Protein AF-A0A5K0VBN3-F1 (afdb_monomer_lite)

Foldseek 3Di:
DEEAEQVVVCVVVVCPVVLLVVLVPDDPPDDYYYYHPDDDPVSVVCCVSRDDPDDDDDDDPPPPPPPPPDPDDDDDDDDDDDDDD

InterPro domains:
  IPR000629 ATP-dependent RNA helicase DEAD-box, conserved site [PS00039] (3-11)
  IPR011545 DEAD/DEAH-box helicase domain [PF00270] (2-45)
  IPR014001 Helicase superfamily 1/2, ATP-binding domain [PS51192] (1-57)
  IPR027417 P-loop containing nucleoside triphosphate hydrolase [G3DSA:3.40.50.300] (1-65)
  IPR027417 P-loop containing nucleoside triphosphate hydrolase [SSF52540] (2-59)
  IPR050079 DEAD box RNA helicase [PTHR47959] (1-66)

Radius of gyration: 26.72 Å; chains: 1; bounding box: 69×30×64 Å

pLDDT: mean 80.1, std 20.06, range [39.81, 96.06]

Sequence (85 aa):
VLILDEADRLLDMGFQKQISSIITRLPKQRRTGLFSATQTEAVEELSRAGLRNPTKVEVRTDAQLPADSMAERSSSKTPLGLHIE

Secondary structure (DSSP, 8-state):
-EEE-SHHHHHHTTTHHHHHHHHHHS-SS--EEE--SS--HHHHHHHHHH-SSPPP----------S-SS-S-S--PPPP-----

Structure (mmCIF, N/CA/C/O backbone):
data_AF-A0A5K0VBN3-F1
#
_entry.id   AF-A0A5K0VBN3-F1
#
loop_
_atom_site.group_PDB
_atom_site.id
_atom_site.type_symbol
_atom_site.label_atom_id
_atom_site.label_alt_id
_atom_site.label_comp_id
_atom_site.label_asym_id
_atom_site.label_entity_id
_atom_site.label_seq_id
_atom_site.pdbx_PDB_ins_code
_atom_site.Cartn_x
_atom_site.Cartn_y
_atom_site.Cartn_z
_atom_site.occupancy
_atom_site.B_iso_or_equiv
_atom_site.auth_seq_id
_atom_site.auth_comp_id
_atom_site.auth_asym_id
_atom_site.auth_atom_id
_atom_site.pdbx_PDB_model_num
ATOM 1 N N . VAL A 1 1 ? -12.055 -10.169 1.935 1.00 89.50 1 VAL A N 1
ATOM 2 C CA . VAL A 1 1 ? -10.758 -10.149 1.214 1.00 89.50 1 VAL A CA 1
ATOM 3 C C . VAL A 1 1 ? -10.500 -8.710 0.799 1.00 89.50 1 VAL A C 1
ATOM 5 O O . VAL A 1 1 ? -11.474 -8.032 0.506 1.00 89.50 1 VAL A O 1
ATOM 8 N N . LEU A 1 2 ? -9.258 -8.233 0.846 1.00 94.88 2 LEU A N 1
ATOM 9 C CA . LEU A 1 2 ? -8.852 -6.911 0.351 1.00 94.88 2 LEU A CA 1
ATOM 10 C C . LEU A 1 2 ? -7.832 -7.103 -0.774 1.00 94.88 2 LEU A C 1
ATOM 12 O O . LEU A 1 2 ? -6.923 -7.914 -0.623 1.00 94.88 2 LEU A O 1
ATOM 16 N N . ILE A 1 3 ? -7.976 -6.369 -1.872 1.00 95.44 3 ILE A N 1
ATOM 17 C CA . ILE A 1 3 ? -7.003 -6.337 -2.965 1.00 95.44 3 ILE A CA 1
ATOM 18 C C . ILE A 1 3 ? -6.631 -4.875 -3.193 1.00 95.44 3 ILE A C 1
ATOM 20 O O . ILE A 1 3 ? -7.518 -4.034 -3.323 1.00 95.44 3 ILE A O 1
ATOM 24 N N . LEU A 1 4 ? -5.333 -4.589 -3.179 1.00 95.19 4 LEU A N 1
ATOM 25 C CA . LEU A 1 4 ? -4.758 -3.307 -3.566 1.00 95.19 4 LEU A CA 1
ATOM 26 C C . LEU A 1 4 ? -4.032 -3.535 -4.886 1.00 95.19 4 LEU A C 1
ATOM 28 O O . LEU A 1 4 ? -3.038 -4.256 -4.905 1.00 95.19 4 LEU A O 1
ATOM 32 N N . ASP A 1 5 ? -4.575 -2.986 -5.963 1.00 96.06 5 ASP A N 1
ATOM 33 C CA . ASP A 1 5 ? -3.984 -3.055 -7.297 1.00 96.06 5 ASP A CA 1
ATOM 34 C C . ASP A 1 5 ? -3.327 -1.718 -7.653 1.00 96.06 5 ASP A C 1
ATOM 36 O O . ASP A 1 5 ? -3.745 -0.684 -7.127 1.00 96.06 5 ASP A O 1
ATOM 40 N N . GLU A 1 6 ? -2.289 -1.755 -8.490 1.00 95.75 6 GLU A N 1
ATOM 41 C CA . GLU A 1 6 ? -1.439 -0.599 -8.834 1.00 95.75 6 GLU A CA 1
ATOM 42 C C . GLU A 1 6 ? -1.045 0.239 -7.595 1.00 95.75 6 GLU A C 1
ATOM 44 O O . GLU A 1 6 ? -1.234 1.458 -7.535 1.00 95.75 6 GLU A O 1
ATOM 49 N N . ALA A 1 7 ? -0.556 -0.434 -6.546 1.00 95.00 7 ALA A N 1
ATOM 50 C CA . ALA A 1 7 ? -0.340 0.187 -5.239 1.00 95.00 7 ALA A CA 1
ATOM 51 C C . ALA A 1 7 ? 0.667 1.348 -5.270 1.00 95.00 7 ALA A C 1
ATOM 53 O O . ALA A 1 7 ? 0.497 2.316 -4.531 1.00 95.00 7 ALA A O 1
ATOM 54 N N . ASP A 1 8 ? 1.682 1.272 -6.127 1.00 94.19 8 ASP A N 1
ATOM 55 C CA . ASP A 1 8 ? 2.607 2.370 -6.406 1.00 94.19 8 ASP A CA 1
ATOM 56 C C . ASP A 1 8 ? 1.877 3.621 -6.909 1.00 94.19 8 ASP A C 1
ATOM 58 O O . ASP A 1 8 ? 2.001 4.684 -6.302 1.00 94.19 8 ASP A O 1
ATOM 62 N N . ARG A 1 9 ? 1.014 3.491 -7.921 1.00 95.75 9 ARG A N 1
ATOM 63 C CA . ARG A 1 9 ? 0.236 4.626 -8.439 1.00 95.75 9 ARG A CA 1
ATOM 64 C C . ARG A 1 9 ? -0.703 5.225 -7.407 1.00 95.75 9 ARG A C 1
ATOM 66 O O . ARG A 1 9 ? -0.842 6.443 -7.332 1.00 95.75 9 ARG A O 1
ATOM 73 N N . LEU A 1 10 ? -1.357 4.393 -6.598 1.00 94.62 10 LEU A N 1
ATOM 74 C CA . LEU A 1 10 ? -2.238 4.896 -5.545 1.00 94.62 10 LEU A CA 1
ATOM 75 C C . LEU A 1 10 ? -1.476 5.756 -4.524 1.00 94.62 10 LEU A C 1
ATOM 77 O O . LEU A 1 10 ? -2.019 6.738 -4.009 1.00 94.62 10 LEU A O 1
ATOM 81 N N . LEU A 1 11 ? -0.227 5.395 -4.229 1.00 93.19 11 LEU A N 1
ATOM 82 C CA . LEU A 1 11 ? 0.637 6.163 -3.338 1.00 93.19 11 LEU A CA 1
ATOM 83 C C . LEU A 1 11 ? 1.145 7.443 -4.009 1.00 93.19 11 LEU A C 1
ATOM 85 O O . LEU A 1 11 ? 1.090 8.495 -3.374 1.00 93.19 11 LEU A O 1
ATOM 89 N N . ASP A 1 12 ? 1.511 7.388 -5.291 1.00 93.69 12 ASP A N 1
ATOM 90 C CA . ASP A 1 12 ? 1.908 8.564 -6.080 1.00 93.69 12 ASP A CA 1
ATOM 91 C C . ASP A 1 12 ? 0.778 9.603 -6.182 1.00 93.69 12 ASP A C 1
ATOM 93 O O . ASP A 1 12 ? 1.013 10.809 -6.131 1.00 93.69 12 ASP A O 1
ATOM 97 N N . MET A 1 13 ? -0.476 9.147 -6.253 1.00 94.75 13 MET A N 1
ATOM 98 C CA . MET A 1 13 ? -1.668 10.006 -6.226 1.00 94.75 13 MET A CA 1
ATOM 99 C C . MET A 1 13 ? -1.982 10.581 -4.832 1.00 94.75 13 MET A C 1
ATOM 101 O O . MET A 1 13 ? -2.927 11.357 -4.677 1.00 94.75 13 MET A O 1
ATOM 105 N N . GLY A 1 14 ? -1.224 10.203 -3.799 1.00 94.12 14 GLY A N 1
ATOM 106 C CA . GLY A 1 14 ? -1.398 10.694 -2.434 1.00 94.12 14 GLY A CA 1
ATOM 107 C C . GLY A 1 14 ? -2.526 10.017 -1.649 1.00 94.12 14 GLY A C 1
ATOM 108 O O . GLY A 1 14 ? -2.960 10.554 -0.626 1.00 94.12 14 GLY A O 1
ATOM 109 N N . PHE A 1 15 ? -2.999 8.831 -2.060 1.00 95.25 15 PHE A N 1
ATOM 110 C CA . PHE A 1 15 ? -4.112 8.137 -1.391 1.00 95.25 15 PHE A CA 1
ATOM 111 C C . PHE A 1 15 ? -3.740 7.394 -0.100 1.00 95.25 15 PHE A C 1
ATOM 113 O O . PHE A 1 15 ? -4.568 6.679 0.474 1.00 95.25 15 PHE A O 1
ATOM 120 N N . GLN A 1 16 ? -2.520 7.558 0.411 1.00 91.38 16 GLN A N 1
ATOM 121 C CA . GLN A 1 16 ? -2.025 6.828 1.582 1.00 91.38 16 GLN A CA 1
ATOM 122 C C . GLN A 1 16 ? -2.953 6.951 2.804 1.00 91.38 16 GLN A C 1
ATOM 124 O O . GLN A 1 16 ? -3.254 5.956 3.475 1.00 91.38 16 GLN A O 1
ATOM 129 N N . LYS A 1 17 ? -3.462 8.159 3.086 1.00 93.12 17 LYS A N 1
ATOM 130 C CA . LYS A 1 17 ? -4.371 8.401 4.221 1.00 93.12 17 LYS A CA 1
ATOM 131 C C . LYS A 1 17 ? -5.710 7.686 4.032 1.00 93.12 17 LYS A C 1
ATOM 133 O O . LYS A 1 17 ? -6.234 7.095 4.976 1.00 93.12 17 LYS A O 1
ATOM 138 N N . GLN A 1 18 ? -6.253 7.713 2.820 1.00 95.50 18 GLN A N 1
ATOM 139 C CA . GLN A 1 18 ? -7.524 7.091 2.461 1.00 95.50 18 GLN A CA 1
ATOM 140 C C . GLN A 1 18 ? -7.415 5.566 2.533 1.00 95.50 18 GLN A C 1
ATOM 142 O O . GLN A 1 18 ? -8.267 4.931 3.154 1.00 95.50 18 GLN A O 1
ATOM 147 N N . ILE A 1 19 ? -6.336 4.988 1.999 1.00 93.69 19 ILE A N 1
ATOM 148 C CA . ILE A 1 19 ? -6.061 3.547 2.071 1.00 93.69 19 ILE A CA 1
ATOM 149 C C . ILE A 1 19 ? -5.948 3.099 3.527 1.00 93.69 19 ILE A C 1
ATOM 151 O O . ILE A 1 19 ? -6.624 2.155 3.935 1.00 93.69 19 ILE A O 1
ATOM 155 N N . SER A 1 20 ? -5.174 3.821 4.340 1.00 91.31 20 SER A N 1
ATOM 156 C CA . SER A 1 20 ? -5.024 3.527 5.772 1.00 91.31 20 SER A CA 1
ATOM 157 C C . SER A 1 20 ? -6.373 3.569 6.495 1.00 91.31 20 SER A C 1
ATOM 159 O O . SER A 1 20 ? -6.704 2.679 7.275 1.00 91.31 20 SER A O 1
ATOM 161 N N . SER A 1 21 ? -7.201 4.566 6.179 1.00 94.62 21 SER A N 1
ATOM 162 C CA . SER A 1 21 ? -8.559 4.714 6.706 1.00 94.62 21 SER A CA 1
ATOM 163 C C . SER A 1 21 ? -9.482 3.550 6.308 1.00 94.62 21 SER A C 1
ATOM 165 O O . SER A 1 21 ? -10.286 3.086 7.114 1.00 94.62 21 SER A O 1
ATOM 167 N N . ILE A 1 22 ? -9.374 3.048 5.075 1.00 93.56 22 ILE A N 1
ATOM 168 C CA . ILE A 1 22 ? -10.129 1.873 4.615 1.00 93.56 22 ILE A CA 1
ATOM 169 C C . ILE A 1 22 ? -9.652 0.622 5.363 1.00 93.56 22 ILE A C 1
ATOM 171 O O . ILE A 1 22 ? -10.466 -0.099 5.935 1.00 93.56 22 ILE A O 1
ATOM 175 N N . ILE A 1 23 ? -8.339 0.392 5.424 1.00 91.81 23 ILE A N 1
ATOM 176 C CA . ILE A 1 23 ? -7.708 -0.767 6.074 1.00 91.81 23 ILE A CA 1
ATOM 177 C C . ILE A 1 23 ? -8.115 -0.893 7.548 1.00 91.81 23 ILE A C 1
ATOM 179 O O . ILE A 1 23 ? -8.344 -2.018 8.005 1.00 91.81 23 ILE A O 1
ATOM 183 N 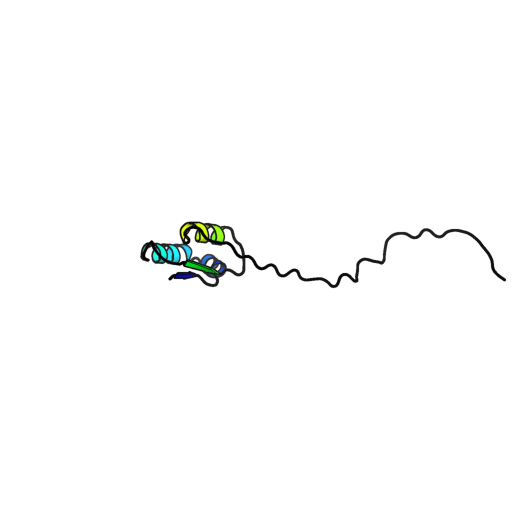N . THR A 1 24 ? -8.221 0.224 8.279 1.00 91.88 24 THR A N 1
ATOM 184 C CA . THR A 1 24 ? -8.592 0.240 9.708 1.00 91.88 24 THR A CA 1
ATOM 185 C C . THR A 1 24 ? -10.065 -0.071 9.961 1.00 91.88 24 THR A C 1
ATOM 187 O O . THR A 1 24 ? -10.392 -0.597 11.023 1.00 91.88 24 THR A O 1
ATOM 190 N N . ARG A 1 25 ? -10.953 0.196 8.995 1.00 94.88 25 ARG A N 1
ATOM 191 C CA . ARG A 1 25 ? -12.381 -0.159 9.076 1.00 94.88 25 ARG A CA 1
ATOM 192 C C . ARG A 1 25 ? -12.678 -1.603 8.678 1.00 94.88 25 ARG A C 1
ATOM 194 O O . ARG A 1 25 ? -13.762 -2.105 8.964 1.00 94.88 25 ARG A O 1
ATOM 201 N N . LEU A 1 26 ? -11.746 -2.274 8.007 1.00 93.12 26 LEU A N 1
ATOM 202 C CA . LEU A 1 26 ? -11.926 -3.657 7.579 1.00 93.12 26 LEU A CA 1
ATOM 203 C C . LEU A 1 26 ? -11.607 -4.645 8.716 1.00 93.12 26 LEU A C 1
ATOM 205 O O . LEU A 1 26 ? -10.681 -4.406 9.497 1.00 93.12 26 LEU A O 1
ATOM 209 N N . PRO A 1 27 ? -12.288 -5.809 8.778 1.00 93.81 27 PRO A N 1
ATOM 210 C CA . PRO A 1 27 ? -11.999 -6.850 9.763 1.00 93.81 27 PRO A CA 1
ATOM 211 C C . PRO A 1 27 ? -10.516 -7.235 9.785 1.00 93.81 27 PRO A C 1
ATOM 213 O O . PRO A 1 27 ? -9.907 -7.428 8.729 1.00 93.81 27 PRO A O 1
ATOM 216 N N . LYS A 1 28 ? -9.931 -7.379 10.983 1.00 88.88 28 LYS A N 1
ATOM 217 C CA . LYS A 1 28 ? -8.507 -7.734 11.151 1.00 88.88 28 LYS A CA 1
ATOM 218 C C . LYS A 1 28 ? -8.169 -9.096 10.539 1.00 88.88 28 LYS A C 1
ATOM 220 O O . LYS A 1 28 ? -7.098 -9.272 9.967 1.00 88.88 28 LYS A O 1
ATOM 225 N N . GLN A 1 29 ? -9.082 -10.060 10.650 1.00 92.38 29 GLN A N 1
ATOM 226 C CA . GLN A 1 29 ? -8.929 -11.380 10.049 1.00 92.38 29 GLN A CA 1
ATOM 227 C C . GLN A 1 29 ? -9.439 -11.351 8.609 1.00 92.38 29 GLN A C 1
ATOM 229 O O . GLN A 1 29 ? -10.625 -11.528 8.340 1.00 92.38 29 GLN A O 1
ATOM 234 N N . ARG A 1 30 ? -8.524 -11.110 7.672 1.00 92.88 30 ARG A N 1
ATOM 235 C CA . ARG A 1 30 ? -8.810 -11.123 6.238 1.00 92.88 30 ARG A CA 1
ATOM 236 C C . ARG A 1 30 ? -7.583 -11.557 5.451 1.00 92.88 30 ARG A C 1
ATOM 238 O O . ARG A 1 30 ? -6.455 -11.391 5.903 1.00 92.88 30 ARG A O 1
ATOM 245 N N . ARG A 1 31 ? -7.819 -12.069 4.245 1.00 93.44 31 ARG A N 1
ATOM 246 C CA . ARG A 1 31 ? -6.778 -12.198 3.221 1.00 93.44 31 ARG A CA 1
ATOM 247 C C . ARG A 1 31 ? -6.628 -10.849 2.520 1.00 93.44 31 ARG A C 1
ATOM 249 O O . ARG A 1 31 ? -7.645 -10.278 2.114 1.00 93.44 31 ARG A O 1
ATOM 256 N N . THR A 1 32 ? -5.392 -10.380 2.399 1.00 95.12 32 THR A N 1
ATOM 257 C CA . THR A 1 32 ? -5.029 -9.150 1.689 1.00 95.12 32 THR A CA 1
ATOM 258 C C . THR A 1 32 ? -4.035 -9.502 0.584 1.00 95.12 32 THR A C 1
ATOM 260 O O . THR A 1 32 ? -3.073 -10.217 0.857 1.00 95.12 32 THR A O 1
ATOM 263 N N . GLY A 1 33 ? -4.271 -9.024 -0.636 1.00 95.44 33 GLY A N 1
ATOM 264 C CA . GLY A 1 33 ? -3.305 -9.038 -1.737 1.00 95.44 33 GLY A CA 1
ATOM 265 C C . GLY A 1 33 ? -2.887 -7.611 -2.084 1.00 95.44 33 GLY A C 1
ATOM 266 O O . GLY A 1 3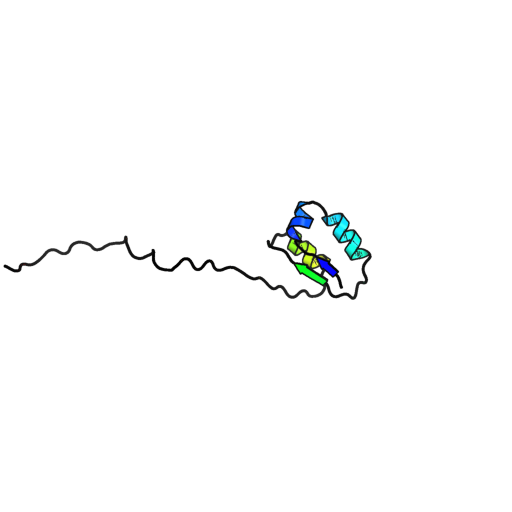3 ? -3.730 -6.714 -2.063 1.00 95.44 33 GLY A O 1
ATOM 267 N N . LEU A 1 34 ? -1.604 -7.410 -2.370 1.00 96.00 34 LEU A N 1
ATOM 268 C CA . LEU A 1 34 ? -1.048 -6.142 -2.832 1.00 96.00 34 LEU A CA 1
ATOM 269 C C . LEU A 1 34 ? -0.282 -6.412 -4.124 1.00 96.00 34 LEU A C 1
ATOM 271 O O . LEU A 1 34 ? 0.611 -7.258 -4.138 1.00 96.00 34 LEU A O 1
ATOM 275 N N . PHE A 1 35 ? -0.648 -5.696 -5.179 1.00 95.62 35 PHE A N 1
ATOM 276 C CA . PHE A 1 35 ? -0.056 -5.771 -6.506 1.00 95.62 35 PHE A CA 1
ATOM 277 C C . PHE A 1 35 ? 0.498 -4.394 -6.869 1.00 95.62 35 PHE A C 1
ATOM 279 O O . PHE A 1 35 ? -0.141 -3.369 -6.635 1.00 95.62 35 PHE A O 1
ATOM 286 N N . SER A 1 36 ? 1.724 -4.376 -7.378 1.00 95.62 36 SER A N 1
ATOM 287 C CA . SER A 1 36 ? 2.451 -3.159 -7.731 1.00 95.62 36 SER A CA 1
ATOM 288 C C . SER A 1 36 ? 3.385 -3.471 -8.890 1.00 95.62 36 SER A C 1
ATOM 290 O O . SER A 1 36 ? 3.977 -4.553 -8.914 1.00 95.62 36 SER A O 1
ATOM 292 N N . ALA A 1 37 ? 3.517 -2.543 -9.838 1.00 94.44 37 ALA A N 1
ATOM 293 C CA . ALA A 1 37 ? 4.461 -2.692 -10.943 1.00 94.44 37 ALA A CA 1
ATOM 294 C C . ALA A 1 37 ? 5.895 -2.403 -10.482 1.00 94.44 37 ALA A C 1
ATOM 296 O O . ALA A 1 37 ? 6.847 -3.026 -10.948 1.00 94.44 37 ALA A O 1
ATOM 297 N N . THR A 1 38 ? 6.043 -1.473 -9.540 1.00 91.75 38 THR A N 1
ATOM 298 C CA . THR A 1 38 ? 7.328 -1.059 -8.985 1.00 91.75 38 THR A CA 1
ATOM 299 C C . THR A 1 38 ? 7.438 -1.391 -7.500 1.00 91.75 38 THR A C 1
ATOM 301 O O . THR A 1 38 ? 6.446 -1.479 -6.770 1.00 91.75 38 THR A O 1
ATOM 304 N N . GLN A 1 39 ? 8.674 -1.583 -7.040 1.00 90.44 39 GLN A N 1
ATOM 305 C CA . GLN A 1 39 ? 8.993 -1.787 -5.632 1.00 90.44 39 GLN A CA 1
ATOM 306 C C . GLN A 1 39 ? 9.566 -0.485 -5.061 1.00 90.44 39 GLN A C 1
ATOM 308 O O . GLN A 1 39 ? 10.772 -0.256 -5.119 1.00 90.44 39 GLN A O 1
ATOM 313 N N . THR A 1 40 ? 8.700 0.371 -4.523 1.00 91.75 40 THR A N 1
ATOM 314 C CA . THR A 1 40 ? 9.106 1.586 -3.799 1.00 91.75 40 THR A CA 1
ATOM 315 C C . THR A 1 40 ? 9.105 1.348 -2.287 1.00 91.75 40 THR A C 1
ATOM 317 O O . THR A 1 40 ? 8.463 0.417 -1.792 1.00 91.75 40 THR A O 1
ATOM 320 N N . GLU A 1 41 ? 9.807 2.199 -1.534 1.00 92.31 41 GLU A N 1
ATOM 321 C CA . GLU A 1 41 ? 9.805 2.156 -0.063 1.00 92.31 41 GLU A CA 1
ATOM 322 C C . GLU A 1 41 ? 8.385 2.330 0.498 1.00 92.31 41 GLU A C 1
ATOM 324 O O . GLU A 1 41 ? 7.953 1.568 1.359 1.00 92.31 41 GLU A O 1
ATOM 329 N N . ALA A 1 42 ? 7.603 3.244 -0.083 1.00 91.25 42 ALA A N 1
ATOM 330 C CA . ALA A 1 42 ? 6.220 3.486 0.319 1.00 91.25 42 ALA A CA 1
ATOM 331 C C . ALA A 1 42 ? 5.316 2.251 0.112 1.00 91.25 42 ALA A C 1
ATOM 333 O O . ALA A 1 42 ? 4.462 1.950 0.949 1.00 91.25 42 ALA A O 1
ATOM 334 N N . VAL A 1 43 ? 5.519 1.492 -0.974 1.00 92.12 43 VAL A N 1
ATOM 335 C CA . VAL A 1 43 ? 4.812 0.219 -1.204 1.00 92.12 43 VAL A CA 1
ATOM 336 C C . VAL A 1 43 ? 5.216 -0.832 -0.167 1.00 92.12 43 VAL A C 1
ATOM 338 O O . VAL A 1 43 ? 4.371 -1.596 0.310 1.00 92.12 43 VAL A O 1
ATOM 341 N N . GLU A 1 44 ? 6.491 -0.877 0.218 1.00 91.94 44 GLU A N 1
ATOM 342 C CA . GLU A 1 44 ? 6.969 -1.795 1.250 1.00 91.94 44 GLU A CA 1
ATOM 343 C C . GLU A 1 44 ? 6.386 -1.464 2.632 1.00 91.94 44 GLU A C 1
ATOM 345 O O . GLU A 1 44 ? 5.915 -2.363 3.339 1.00 91.94 44 GLU A O 1
ATOM 350 N N . GLU A 1 45 ? 6.331 -0.184 2.997 1.00 91.44 45 GLU A N 1
ATOM 351 C CA . GLU A 1 45 ? 5.662 0.280 4.215 1.00 91.44 45 GLU A CA 1
ATOM 352 C C . GLU A 1 45 ? 4.171 -0.069 4.217 1.00 91.44 45 GLU A C 1
ATOM 354 O O . GLU A 1 45 ? 3.653 -0.612 5.201 1.00 91.44 45 GLU A O 1
ATOM 359 N N . LEU A 1 46 ? 3.481 0.167 3.096 1.00 90.31 46 LEU A N 1
ATOM 360 C CA . LEU A 1 46 ? 2.075 -0.192 2.934 1.00 90.31 46 LEU A CA 1
ATOM 3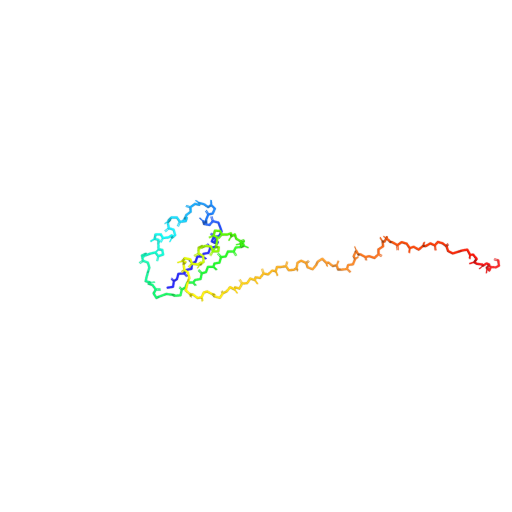61 C C . LEU A 1 46 ? 1.858 -1.702 3.095 1.00 90.31 46 LEU A C 1
ATOM 363 O O . LEU A 1 46 ? 0.888 -2.125 3.731 1.00 90.31 46 LEU A O 1
ATOM 367 N N . SER A 1 47 ? 2.775 -2.517 2.569 1.00 91.06 47 SER A N 1
ATOM 368 C CA . SER A 1 47 ? 2.724 -3.970 2.718 1.00 91.06 47 SER A CA 1
ATOM 369 C C . SER A 1 47 ? 2.818 -4.392 4.187 1.00 91.06 47 SER A C 1
ATOM 371 O O . SER A 1 47 ? 1.993 -5.175 4.666 1.00 91.06 47 SER A O 1
ATOM 373 N N . ARG A 1 48 ? 3.752 -3.802 4.945 1.00 88.25 48 ARG A N 1
ATOM 374 C CA . ARG A 1 48 ? 3.919 -4.067 6.386 1.00 88.25 48 ARG A CA 1
ATOM 375 C C . ARG A 1 48 ? 2.711 -3.619 7.215 1.00 88.25 48 ARG A C 1
ATOM 377 O O . ARG A 1 48 ? 2.365 -4.286 8.186 1.00 88.25 48 ARG A O 1
ATOM 384 N N . ALA A 1 49 ? 2.059 -2.521 6.836 1.00 85.31 49 ALA A N 1
ATOM 385 C CA . ALA A 1 49 ? 0.884 -2.004 7.540 1.00 85.31 49 ALA A CA 1
ATOM 386 C C . ALA A 1 49 ? -0.417 -2.759 7.197 1.00 85.31 49 ALA A C 1
ATOM 388 O O . ALA A 1 49 ? -1.308 -2.890 8.040 1.00 85.31 49 ALA A O 1
ATOM 389 N N . GLY A 1 50 ? -0.557 -3.228 5.953 1.00 82.38 50 GLY A N 1
ATOM 390 C CA . GLY A 1 50 ? -1.808 -3.775 5.418 1.00 82.38 50 GLY A CA 1
ATOM 391 C C . GLY A 1 50 ? -1.910 -5.303 5.385 1.00 82.38 50 GLY A C 1
ATOM 392 O O . GLY A 1 50 ? -3.028 -5.830 5.276 1.00 82.38 50 GLY A O 1
ATOM 393 N N . LEU A 1 51 ? -0.783 -6.020 5.464 1.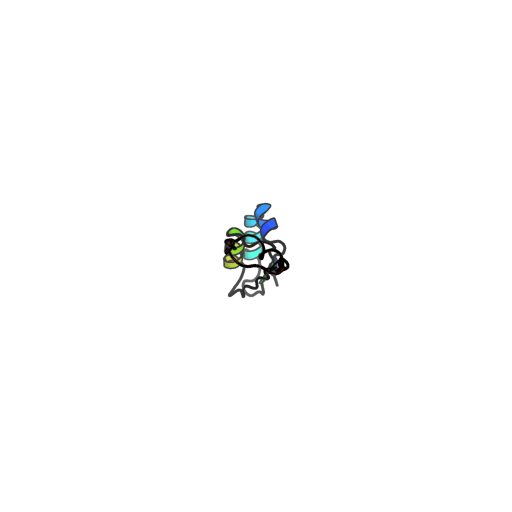00 87.88 51 LEU A N 1
ATOM 394 C CA . LEU A 1 51 ? -0.716 -7.475 5.322 1.00 87.88 51 LEU A CA 1
ATOM 395 C C . LEU A 1 51 ? -0.218 -8.155 6.603 1.00 87.88 51 LEU A C 1
ATOM 397 O O . LEU A 1 51 ? 0.617 -7.642 7.339 1.00 87.88 51 LEU A O 1
ATOM 401 N N . ARG A 1 52 ? -0.726 -9.366 6.858 1.00 87.12 52 ARG A N 1
ATOM 402 C CA . ARG A 1 52 ? -0.295 -10.225 7.967 1.00 87.12 52 ARG A CA 1
ATOM 403 C C . ARG A 1 52 ? 0.495 -11.401 7.402 1.00 87.12 52 ARG A C 1
ATOM 405 O O . ARG A 1 52 ? -0.089 -12.210 6.690 1.00 87.12 52 ARG A O 1
ATOM 412 N N . ASN A 1 53 ? 1.778 -11.498 7.756 1.00 87.94 53 ASN A N 1
ATOM 413 C CA . ASN A 1 53 ? 2.711 -12.519 7.255 1.00 87.94 53 ASN A CA 1
ATOM 414 C C . ASN A 1 53 ? 2.687 -12.656 5.712 1.00 87.94 53 ASN A C 1
ATOM 416 O O . ASN A 1 53 ? 2.314 -13.715 5.202 1.00 87.94 53 ASN A O 1
ATOM 420 N N . PRO A 1 54 ? 2.989 -11.579 4.959 1.00 91.62 54 PRO A N 1
ATOM 421 C CA . PRO A 1 54 ? 2.909 -11.608 3.504 1.00 91.62 54 PRO A CA 1
ATOM 422 C C . PRO A 1 54 ? 3.990 -12.502 2.888 1.00 91.62 54 PRO A C 1
ATOM 424 O O . PRO A 1 54 ? 5.152 -12.461 3.287 1.00 91.62 54 PRO A O 1
ATOM 427 N N . THR A 1 55 ? 3.622 -13.252 1.853 1.00 93.75 55 THR A N 1
ATOM 428 C CA . THR A 1 55 ? 4.585 -13.886 0.946 1.00 93.75 55 THR A CA 1
ATOM 429 C C . THR A 1 55 ? 4.885 -12.915 -0.189 1.00 93.75 55 THR A C 1
ATOM 431 O O . THR A 1 55 ? 3.973 -12.535 -0.922 1.00 93.75 55 THR A O 1
ATOM 434 N N . LYS A 1 5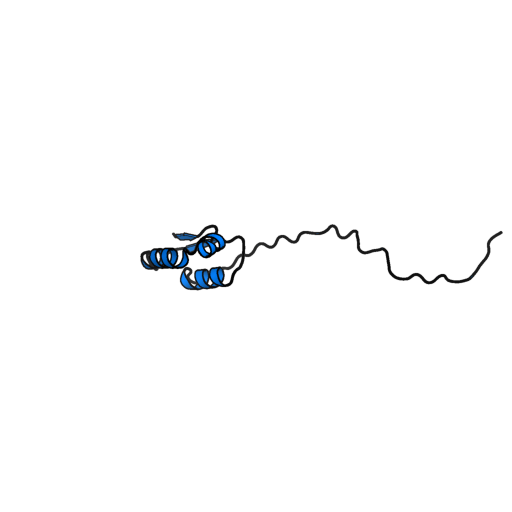6 ? 6.150 -12.505 -0.336 1.00 92.88 56 LYS A N 1
ATOM 435 C CA . LYS A 1 56 ? 6.582 -11.657 -1.451 1.00 92.88 56 LYS A CA 1
ATOM 436 C C . LYS A 1 56 ? 6.845 -12.527 -2.680 1.00 92.88 56 LYS A C 1
ATOM 438 O O . LYS A 1 56 ? 7.604 -13.488 -2.602 1.00 92.88 56 LYS A O 1
ATOM 443 N N . VAL A 1 57 ? 6.231 -12.165 -3.802 1.00 93.31 57 VAL A N 1
ATOM 444 C CA . VAL A 1 57 ? 6.482 -12.760 -5.118 1.00 93.31 57 VAL A CA 1
ATOM 445 C C . VAL A 1 57 ? 6.885 -11.622 -6.043 1.00 93.31 57 VAL A C 1
ATOM 447 O O . VAL A 1 57 ? 6.154 -10.644 -6.162 1.00 93.31 57 VAL A O 1
ATOM 450 N N . GLU A 1 58 ? 8.058 -11.729 -6.655 1.00 92.06 58 GLU A N 1
ATOM 451 C CA . GLU A 1 58 ? 8.609 -10.718 -7.556 1.00 92.06 58 GLU A CA 1
ATOM 452 C C . GLU A 1 58 ? 8.946 -11.399 -8.879 1.00 92.06 58 GLU A C 1
ATOM 454 O O . GLU A 1 58 ? 9.620 -12.429 -8.897 1.00 92.06 58 GLU A O 1
ATOM 459 N N . VAL A 1 59 ? 8.451 -10.840 -9.980 1.00 91.38 59 VAL A N 1
ATOM 460 C CA . VAL A 1 59 ? 8.756 -11.315 -11.329 1.00 91.38 59 VAL A CA 1
ATOM 461 C C . VAL A 1 59 ? 9.665 -10.280 -11.965 1.00 91.38 59 VAL A C 1
ATOM 463 O O . VAL A 1 59 ? 9.257 -9.141 -12.177 1.00 91.38 59 VAL A O 1
ATOM 466 N N . ARG A 1 60 ? 10.908 -10.670 -12.245 1.00 87.19 60 ARG A N 1
ATOM 467 C CA . ARG A 1 60 ? 11.859 -9.839 -12.983 1.00 87.19 60 ARG A CA 1
ATOM 468 C C . ARG A 1 60 ? 11.862 -10.289 -14.430 1.00 87.19 60 ARG A C 1
ATOM 470 O O . ARG A 1 60 ? 11.973 -11.479 -14.709 1.00 87.19 60 ARG A O 1
ATOM 477 N N . THR A 1 61 ? 11.731 -9.342 -15.347 1.00 82.56 61 THR A N 1
ATOM 478 C CA . THR A 1 61 ? 12.007 -9.606 -16.753 1.00 82.56 61 THR A CA 1
ATOM 479 C C . THR A 1 61 ? 13.513 -9.522 -16.939 1.00 82.56 61 THR A C 1
ATOM 481 O O . THR A 1 61 ? 14.058 -8.422 -17.052 1.00 82.56 61 THR A O 1
ATOM 484 N N . ASP A 1 62 ? 14.192 -10.664 -16.970 1.00 71.06 62 ASP A N 1
ATOM 485 C CA . ASP A 1 62 ? 15.514 -10.716 -17.581 1.00 71.06 62 ASP A CA 1
ATOM 486 C C . ASP A 1 62 ? 15.285 -10.453 -19.068 1.00 71.06 62 ASP A C 1
ATOM 488 O O . ASP A 1 62 ? 14.849 -11.328 -19.819 1.00 71.06 62 ASP A O 1
ATOM 492 N N . ALA A 1 63 ? 15.491 -9.208 -19.499 1.00 60.94 63 ALA A N 1
ATOM 493 C CA . ALA A 1 63 ? 15.684 -8.943 -20.909 1.00 60.94 63 ALA A CA 1
ATOM 494 C C . ALA A 1 63 ? 16.960 -9.696 -21.283 1.00 60.94 63 ALA A C 1
ATOM 496 O O . ALA A 1 63 ? 18.068 -9.201 -21.083 1.00 60.94 63 ALA A O 1
ATOM 497 N N . GLN A 1 64 ? 16.800 -10.930 -21.756 1.00 53.12 64 GLN A N 1
ATOM 498 C CA . GLN A 1 64 ? 17.857 -11.662 -22.418 1.00 53.12 64 GLN A CA 1
ATOM 499 C C . GLN A 1 64 ? 18.196 -10.861 -23.672 1.00 53.12 64 GLN A C 1
ATOM 501 O O . GLN A 1 64 ? 17.614 -11.048 -24.738 1.00 53.12 64 GLN A O 1
ATOM 506 N N . LEU A 1 65 ? 19.107 -9.900 -23.515 1.00 56.75 65 LEU A N 1
ATOM 507 C CA . LEU A 1 65 ? 19.889 -9.381 -24.620 1.00 56.75 65 LEU A CA 1
ATOM 508 C C . LEU A 1 65 ? 20.464 -10.624 -25.313 1.00 56.75 65 LEU A C 1
ATOM 510 O O . LEU A 1 65 ? 21.064 -11.456 -24.621 1.00 56.75 65 LEU A O 1
ATOM 514 N N . PRO A 1 66 ? 20.242 -10.825 -26.624 1.00 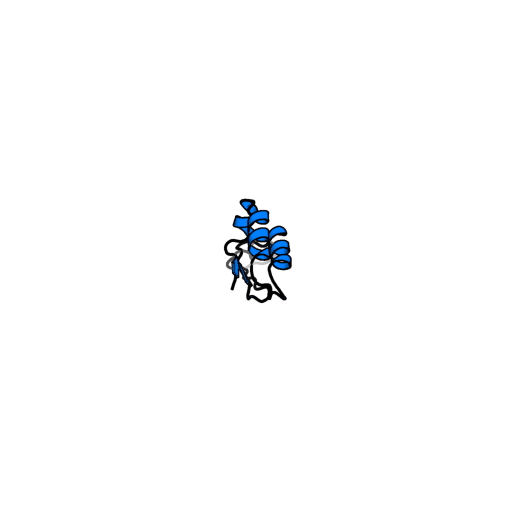47.78 66 PRO A N 1
ATOM 515 C CA . PRO A 1 66 ? 20.892 -11.920 -27.321 1.00 47.78 66 PRO A CA 1
ATOM 516 C C . PRO A 1 66 ? 22.396 -11.768 -27.090 1.00 47.78 66 PRO A C 1
ATOM 518 O O . PRO A 1 66 ? 22.973 -10.709 -27.339 1.00 47.78 66 PRO A O 1
ATOM 521 N N . ALA A 1 67 ? 23.002 -12.811 -26.529 1.00 54.56 67 ALA A N 1
ATOM 522 C CA . ALA A 1 67 ? 24.405 -12.872 -26.147 1.00 54.56 67 ALA A CA 1
ATOM 523 C C . ALA A 1 67 ? 25.323 -12.984 -27.380 1.00 54.56 67 ALA A C 1
ATOM 525 O O . ALA A 1 67 ? 26.170 -13.866 -27.431 1.00 54.56 67 ALA A O 1
ATOM 526 N N . ASP A 1 68 ? 25.138 -12.111 -28.374 1.00 53.22 68 ASP A N 1
ATOM 527 C CA . ASP A 1 68 ? 25.805 -12.194 -29.679 1.00 53.22 68 ASP A CA 1
ATOM 528 C C . ASP A 1 68 ? 26.457 -10.873 -30.116 1.00 53.22 68 ASP A C 1
ATOM 530 O O . ASP A 1 68 ? 26.684 -10.602 -31.290 1.00 53.22 68 ASP A O 1
ATOM 534 N N . SER A 1 69 ? 26.799 -10.020 -29.151 1.00 50.97 69 SER A N 1
ATOM 535 C CA . SER A 1 69 ? 27.564 -8.798 -29.420 1.00 50.97 69 SER A CA 1
ATOM 536 C C . SER A 1 69 ? 28.558 -8.482 -28.305 1.00 50.97 69 SER A C 1
ATOM 538 O O . SER A 1 69 ? 28.636 -7.355 -27.824 1.00 50.97 69 SER A O 1
ATOM 540 N N . MET A 1 70 ? 29.329 -9.490 -27.886 1.00 49.03 70 MET A N 1
ATOM 541 C CA . MET A 1 70 ? 30.532 -9.316 -27.058 1.00 49.03 70 MET A CA 1
ATOM 542 C C . MET A 1 70 ? 31.684 -10.226 -27.513 1.00 49.03 70 MET A C 1
ATOM 544 O O . MET A 1 70 ? 32.321 -10.892 -26.702 1.00 49.03 70 MET A O 1
ATOM 548 N N . ALA A 1 71 ? 31.984 -10.244 -28.813 1.00 47.44 71 ALA A N 1
ATOM 549 C CA . ALA A 1 71 ? 33.196 -10.885 -29.321 1.00 47.44 71 ALA A CA 1
ATOM 550 C C . ALA A 1 71 ? 33.750 -10.187 -30.570 1.00 47.44 71 ALA A C 1
ATOM 552 O O . ALA A 1 71 ? 33.921 -10.816 -31.599 1.00 47.44 71 ALA A O 1
ATOM 553 N N . GLU A 1 72 ? 34.057 -8.891 -30.491 1.00 47.72 72 GLU A N 1
ATOM 554 C CA . GLU A 1 72 ? 35.055 -8.290 -31.387 1.00 47.72 72 GLU A CA 1
ATOM 555 C C . GLU A 1 72 ? 35.489 -6.924 -30.853 1.00 47.72 72 GLU A C 1
ATOM 557 O O . GLU A 1 72 ? 34.798 -5.924 -31.035 1.00 47.72 72 GLU A O 1
ATOM 562 N N . ARG A 1 73 ? 36.618 -6.911 -30.133 1.00 47.88 73 ARG A N 1
ATOM 563 C CA . ARG A 1 73 ? 37.609 -5.816 -29.998 1.00 47.88 73 ARG A CA 1
ATOM 564 C C . ARG A 1 73 ? 38.413 -6.015 -28.716 1.00 47.88 73 ARG A C 1
ATOM 566 O O . ARG A 1 73 ? 38.238 -5.309 -27.731 1.00 47.88 73 ARG A O 1
ATOM 573 N N . SER A 1 74 ? 39.333 -6.973 -28.746 1.00 39.81 74 SER A N 1
ATOM 574 C CA . SER A 1 74 ? 40.490 -6.964 -27.853 1.00 39.81 74 SER A CA 1
ATOM 575 C C . SER A 1 74 ? 41.571 -7.896 -28.392 1.00 39.81 74 SER A C 1
ATOM 577 O O . SER A 1 74 ? 41.460 -9.111 -28.296 1.00 39.81 74 SER A O 1
ATOM 579 N N . SER A 1 75 ? 42.628 -7.278 -28.923 1.00 46.62 75 SER A N 1
ATOM 580 C CA . SER A 1 75 ? 43.987 -7.814 -29.063 1.00 46.62 75 SER A CA 1
ATOM 581 C C . SER A 1 75 ? 44.185 -9.125 -29.840 1.00 46.62 75 SER A C 1
ATOM 583 O O . SER A 1 75 ? 44.176 -10.206 -29.260 1.00 46.62 75 SER A O 1
ATOM 585 N N . SER A 1 76 ? 44.605 -9.017 -31.101 1.00 42.16 76 SER A N 1
ATOM 586 C CA . SER A 1 76 ? 45.631 -9.934 -31.605 1.00 42.16 76 SER A CA 1
ATOM 587 C C . SER A 1 76 ? 46.750 -9.127 -32.248 1.00 42.16 76 SER A C 1
ATOM 589 O O . SER A 1 76 ? 46.563 -8.409 -33.226 1.00 42.16 76 SER A O 1
ATOM 591 N N . LYS A 1 77 ? 47.898 -9.179 -31.578 1.00 45.88 77 LYS A N 1
ATOM 592 C CA . LYS A 1 77 ? 49.179 -8.622 -31.993 1.00 45.88 77 LYS A CA 1
ATOM 593 C C . LYS A 1 77 ? 49.634 -9.401 -33.225 1.00 45.88 77 LYS A C 1
ATOM 595 O O . LYS A 1 77 ? 49.670 -10.625 -33.172 1.00 45.88 77 LYS A O 1
ATOM 600 N N . THR A 1 78 ? 49.991 -8.711 -34.301 1.00 54.00 78 THR A N 1
ATOM 601 C CA . THR A 1 78 ? 50.580 -9.319 -35.500 1.00 54.00 78 THR A CA 1
ATOM 602 C C . THR A 1 78 ? 51.832 -10.122 -35.124 1.00 54.00 78 THR A C 1
ATOM 604 O O . THR A 1 78 ? 52.758 -9.528 -34.564 1.00 54.00 78 THR A O 1
ATOM 607 N N . PRO A 1 79 ? 51.924 -11.428 -35.428 1.00 43.38 79 PRO A N 1
ATOM 608 C CA . PRO A 1 79 ? 53.199 -12.125 -35.427 1.00 43.38 79 PRO A CA 1
ATOM 609 C C . PRO A 1 79 ? 53.839 -12.032 -36.818 1.00 43.38 79 PRO A C 1
ATOM 611 O O . PRO A 1 79 ? 53.180 -12.174 -37.846 1.00 43.38 79 PRO A O 1
ATOM 614 N N . LEU A 1 80 ? 55.142 -11.764 -36.818 1.00 48.78 80 LEU A N 1
ATOM 615 C CA . LEU A 1 80 ? 56.046 -11.789 -37.965 1.00 48.78 80 LEU A CA 1
ATOM 616 C C . LEU A 1 80 ? 56.383 -13.237 -38.380 1.00 48.78 80 LEU A C 1
ATOM 618 O O . LEU A 1 80 ? 56.624 -14.075 -37.513 1.00 48.78 80 LEU A O 1
ATOM 622 N N . GLY A 1 81 ? 56.502 -13.470 -39.696 1.00 45.25 81 GLY A N 1
ATOM 623 C CA . GLY A 1 81 ? 56.955 -14.719 -40.346 1.00 45.25 81 GLY A CA 1
ATOM 624 C C . GLY A 1 81 ? 55.785 -15.597 -40.819 1.00 45.25 81 GLY A C 1
ATOM 625 O O . GLY A 1 81 ? 54.816 -15.748 -40.095 1.00 45.25 81 GLY A O 1
ATOM 626 N N . LEU A 1 82 ? 55.768 -16.232 -41.992 1.00 43.19 82 LEU A N 1
ATOM 627 C CA . LEU A 1 82 ? 56.834 -16.665 -42.893 1.00 43.19 82 LEU A CA 1
ATOM 628 C C . LEU A 1 82 ? 56.149 -17.195 -44.188 1.00 43.19 82 LEU A C 1
ATOM 630 O O . LEU A 1 82 ? 55.140 -17.881 -44.077 1.00 43.19 82 LEU A O 1
ATOM 634 N N . HIS A 1 83 ? 56.688 -16.829 -45.360 1.00 43.16 83 HIS A N 1
ATOM 635 C CA . HIS A 1 83 ? 56.548 -17.364 -46.740 1.00 43.16 83 HIS A CA 1
ATOM 636 C C . HIS A 1 83 ? 55.520 -18.460 -47.085 1.00 43.16 83 HIS A C 1
ATOM 638 O O . HIS A 1 83 ? 55.560 -19.487 -46.423 1.00 43.16 83 HIS A O 1
ATOM 644 N N . ILE A 1 84 ? 54.842 -18.341 -48.252 1.00 40.38 84 ILE A N 1
ATOM 645 C CA . ILE A 1 84 ? 54.800 -19.369 -49.333 1.00 40.38 84 ILE A CA 1
ATOM 646 C C . ILE A 1 84 ? 54.617 -18.684 -50.716 1.00 40.38 84 ILE A C 1
ATOM 648 O O . ILE A 1 84 ? 53.674 -17.916 -50.874 1.00 40.38 84 ILE A O 1
ATOM 652 N N . GLU A 1 85 ? 55.549 -19.008 -51.629 1.00 41.81 85 GLU A N 1
ATOM 653 C CA . GLU A 1 85 ? 55.663 -18.841 -53.109 1.00 41.81 85 GLU A CA 1
ATOM 654 C C . GLU A 1 85 ? 55.284 -17.530 -53.822 1.00 41.81 85 GLU A C 1
ATOM 656 O O . GLU A 1 85 ? 54.089 -17.192 -53.949 1.00 41.81 85 GLU A O 1
#

Organism: NCBI:txid210225